Protein AF-A0A7L9IY28-F1 (afdb_monomer_lite)

Structure (mmCIF, N/CA/C/O backbone):
data_AF-A0A7L9IY28-F1
#
_entry.id   AF-A0A7L9IY28-F1
#
loop_
_atom_site.group_PDB
_atom_site.id
_atom_site.type_symbol
_atom_site.label_atom_id
_atom_site.label_alt_id
_atom_site.label_comp_id
_atom_site.label_asym_id
_atom_site.label_entity_id
_atom_site.label_seq_id
_atom_site.pdbx_PDB_ins_code
_atom_site.Cartn_x
_atom_site.Cartn_y
_atom_site.Cartn_z
_atom_site.occupancy
_atom_site.B_iso_or_equiv
_atom_site.auth_seq_id
_atom_site.auth_comp_id
_atom_site.auth_asym_id
_atom_site.auth_atom_id
_atom_site.pdbx_PDB_model_num
ATOM 1 N N . MET A 1 1 ? 3.675 -2.172 -20.250 1.00 54.75 1 MET A N 1
ATOM 2 C CA . MET A 1 1 ? 2.528 -1.810 -19.383 1.00 54.75 1 MET A CA 1
ATOM 3 C C . MET A 1 1 ? 3.077 -1.153 -18.130 1.00 54.75 1 MET A C 1
ATOM 5 O O . MET A 1 1 ? 4.115 -1.605 -17.670 1.00 54.75 1 MET A O 1
ATOM 9 N N . ASN A 1 2 ? 2.431 -0.119 -17.591 1.00 61.44 2 ASN A N 1
ATOM 10 C CA . ASN A 1 2 ? 2.890 0.519 -16.351 1.00 61.44 2 ASN A CA 1
ATOM 11 C C . ASN A 1 2 ? 2.721 -0.429 -15.154 1.00 61.44 2 ASN A C 1
ATOM 13 O O . ASN A 1 2 ? 1.818 -1.273 -15.188 1.00 61.44 2 ASN A O 1
ATOM 17 N N . PRO A 1 3 ? 3.553 -0.301 -14.106 1.00 61.75 3 PRO A N 1
ATOM 18 C CA . PRO A 1 3 ? 3.366 -1.071 -12.892 1.00 61.75 3 PRO A CA 1
ATOM 19 C C . PRO A 1 3 ? 1.996 -0.766 -12.285 1.00 61.75 3 PRO A C 1
ATOM 21 O O . PRO A 1 3 ? 1.599 0.392 -12.139 1.00 61.75 3 PRO A O 1
ATOM 24 N N . SER A 1 4 ? 1.264 -1.824 -11.962 1.00 73.62 4 SER A N 1
ATOM 25 C CA . SER A 1 4 ? -0.076 -1.752 -11.394 1.00 73.62 4 SER A CA 1
ATOM 26 C C . SER A 1 4 ? -0.099 -2.412 -10.027 1.00 73.62 4 SER A C 1
ATOM 28 O O . SER A 1 4 ? 0.744 -3.252 -9.694 1.00 73.62 4 SER A O 1
ATOM 30 N N . LEU A 1 5 ? -1.079 -2.021 -9.225 1.00 76.00 5 LEU A N 1
ATOM 31 C CA . LEU A 1 5 ? -1.324 -2.628 -7.932 1.00 76.00 5 LEU A CA 1
ATOM 32 C C . LEU A 1 5 ? -2.739 -3.202 -7.911 1.00 76.00 5 LEU A C 1
ATOM 34 O O . LEU A 1 5 ? -3.666 -2.625 -8.481 1.00 76.00 5 LEU A O 1
ATOM 38 N N . SER A 1 6 ? -2.906 -4.327 -7.227 1.00 71.88 6 SER A N 1
ATOM 39 C CA . SER A 1 6 ? -4.219 -4.908 -6.953 1.00 71.88 6 SER A CA 1
ATOM 40 C C . SER A 1 6 ? -4.269 -5.477 -5.534 1.00 71.88 6 SER A C 1
ATOM 42 O O . SER A 1 6 ? -3.246 -5.944 -5.021 1.00 71.88 6 SER A O 1
ATOM 44 N N . PRO A 1 7 ? -5.429 -5.424 -4.863 1.00 67.50 7 PRO A N 1
ATOM 45 C CA . PRO A 1 7 ? -5.575 -6.032 -3.551 1.00 67.50 7 PRO A CA 1
ATOM 46 C C . PRO A 1 7 ? -5.604 -7.560 -3.671 1.00 67.50 7 PRO A C 1
ATOM 48 O O . PRO A 1 7 ? -6.298 -8.107 -4.523 1.00 67.50 7 PRO A O 1
ATOM 51 N N . LYS A 1 8 ? -4.865 -8.254 -2.801 1.00 69.25 8 LYS A N 1
ATOM 52 C CA . LYS A 1 8 ? -4.856 -9.726 -2.723 1.00 69.25 8 LYS A CA 1
ATOM 53 C C . LYS A 1 8 ? -5.666 -10.250 -1.551 1.00 69.25 8 LYS A C 1
ATOM 55 O O . LYS A 1 8 ? -6.400 -11.221 -1.683 1.00 69.25 8 LYS A O 1
ATOM 60 N N . ALA A 1 9 ? -5.469 -9.639 -0.393 1.00 68.81 9 ALA A N 1
ATOM 61 C CA . ALA A 1 9 ? -6.107 -10.031 0.848 1.00 68.81 9 ALA A CA 1
ATOM 62 C C . ALA A 1 9 ? -6.277 -8.780 1.699 1.00 68.81 9 ALA A C 1
ATOM 64 O O . ALA A 1 9 ? -5.356 -7.976 1.795 1.00 68.81 9 ALA A O 1
ATOM 65 N N . PHE A 1 10 ? -7.444 -8.603 2.299 1.00 74.38 10 PHE A N 1
ATOM 66 C CA . PHE A 1 10 ? -7.647 -7.557 3.285 1.00 74.38 10 PHE A CA 1
ATOM 67 C C . PHE A 1 10 ? -8.536 -8.125 4.382 1.00 74.38 10 PHE A C 1
ATOM 69 O O . PHE A 1 10 ? -9.616 -8.645 4.098 1.00 74.38 10 PHE A O 1
ATOM 76 N N . CYS A 1 11 ? -8.040 -8.126 5.613 1.00 73.12 11 CYS A N 1
ATOM 77 C CA . CYS A 1 11 ? -8.715 -8.769 6.728 1.00 73.12 11 CYS A CA 1
ATOM 78 C C . CYS A 1 11 ? -8.471 -8.017 8.035 1.00 73.12 11 CYS A C 1
ATOM 80 O O . CYS A 1 11 ? -7.582 -7.170 8.135 1.00 73.12 11 CYS A O 1
ATOM 82 N N . LYS A 1 12 ? -9.298 -8.321 9.036 1.00 73.38 12 LYS A N 1
ATOM 83 C CA . LYS A 1 12 ? -9.213 -7.735 10.378 1.00 73.38 12 LYS A CA 1
ATOM 84 C C . LYS A 1 12 ? -8.838 -8.791 11.409 1.00 73.38 12 LYS A C 1
ATOM 86 O O . LYS A 1 12 ? -9.397 -9.886 11.395 1.00 73.38 12 LYS A O 1
ATOM 91 N N . HIS A 1 13 ? -7.945 -8.466 12.331 1.00 70.62 13 HIS A N 1
ATOM 92 C CA . HIS A 1 13 ? -7.738 -9.280 13.523 1.00 70.62 13 HIS A CA 1
ATOM 93 C C . HIS A 1 13 ? -8.816 -8.920 14.556 1.00 70.62 13 HIS A C 1
ATOM 95 O O . HIS A 1 13 ? -8.848 -7.773 15.005 1.00 70.62 13 HIS A O 1
ATOM 101 N N . PRO A 1 14 ? -9.730 -9.841 14.919 1.00 58.66 14 PRO A N 1
ATOM 102 C CA . PRO A 1 14 ? -10.669 -9.593 16.007 1.00 58.66 14 PRO A CA 1
ATOM 103 C C . PRO A 1 14 ? -9.898 -9.524 17.336 1.00 58.66 14 PRO A C 1
ATOM 105 O O . PRO A 1 14 ? -9.244 -10.493 17.715 1.00 58.66 14 PRO A O 1
ATOM 108 N N . GLY A 1 15 ? -9.951 -8.380 18.021 1.00 58.19 15 GLY A N 1
ATOM 109 C CA . GLY A 1 15 ? -9.243 -8.135 19.283 1.00 58.19 15 GLY A CA 1
ATOM 110 C C . GLY A 1 15 ? -9.392 -6.689 19.768 1.00 58.19 15 GLY A C 1
ATOM 111 O O . GLY A 1 15 ? -9.871 -5.833 19.023 1.00 58.19 15 GLY A O 1
ATOM 112 N N . ASN A 1 16 ? -9.005 -6.418 21.016 1.00 54.25 16 ASN A N 1
ATOM 113 C CA . ASN A 1 16 ? -8.864 -5.065 21.558 1.00 54.25 16 ASN A CA 1
ATOM 114 C C . ASN A 1 16 ? -7.472 -4.944 22.213 1.00 54.25 16 ASN A C 1
ATOM 116 O O . ASN A 1 16 ? -7.287 -5.534 23.281 1.00 54.25 16 ASN A O 1
ATOM 120 N N . PRO A 1 17 ? -6.507 -4.237 21.597 1.00 59.81 17 PRO A N 1
ATOM 121 C CA . PRO A 1 17 ? -6.628 -3.473 20.350 1.00 59.81 17 PRO A CA 1
ATOM 122 C C . PRO A 1 17 ? -6.809 -4.346 19.091 1.00 59.81 17 PRO A C 1
ATOM 124 O O . PRO A 1 17 ? -6.416 -5.511 19.041 1.00 59.81 17 PRO A O 1
ATOM 127 N N . SER A 1 18 ? -7.467 -3.783 18.074 1.00 72.06 18 SER A N 1
ATOM 128 C CA . SER A 1 18 ? -7.649 -4.391 16.749 1.00 72.06 18 SER A CA 1
ATOM 129 C C . SER A 1 18 ? -6.535 -3.950 15.792 1.00 72.06 18 SER A C 1
ATOM 131 O O . SER A 1 18 ? -6.017 -2.845 15.916 1.00 72.06 18 SER A O 1
ATOM 133 N N . ARG A 1 19 ? -6.235 -4.763 14.771 1.00 79.50 19 ARG A N 1
ATOM 134 C CA . ARG A 1 19 ? -5.348 -4.393 13.650 1.00 79.50 19 ARG A CA 1
ATOM 135 C C . ARG A 1 19 ? -5.882 -4.902 12.312 1.00 79.50 19 ARG A C 1
ATOM 137 O O . ARG A 1 19 ? -6.604 -5.906 12.264 1.00 79.50 19 ARG A O 1
ATOM 144 N N . TYR A 1 20 ? -5.525 -4.225 11.228 1.00 80.50 20 TYR A N 1
ATOM 145 C CA . TYR A 1 20 ? -5.843 -4.627 9.860 1.00 80.50 20 TYR A CA 1
ATOM 146 C C . TYR A 1 20 ? -4.619 -5.214 9.174 1.00 80.50 20 TYR A C 1
ATOM 148 O O . TYR A 1 20 ? -3.509 -4.728 9.360 1.00 80.50 20 TYR A O 1
ATOM 156 N N . HIS A 1 21 ? -4.849 -6.207 8.323 1.00 83.88 21 HIS A N 1
ATOM 157 C CA . HIS A 1 21 ? -3.811 -6.828 7.515 1.00 83.88 21 HIS A CA 1
ATOM 158 C C . HIS A 1 21 ? -4.154 -6.687 6.036 1.00 83.88 21 HIS A C 1
ATOM 160 O O . HIS A 1 21 ? -5.248 -7.070 5.608 1.00 83.88 21 HIS A O 1
ATOM 166 N N . LEU A 1 22 ? -3.221 -6.148 5.254 1.00 82.44 22 LEU A N 1
ATOM 167 C CA . LEU A 1 22 ? -3.389 -5.825 3.843 1.00 82.44 22 LEU A CA 1
ATOM 168 C C . LEU A 1 22 ? -2.300 -6.469 2.984 1.00 82.44 22 LEU A C 1
ATOM 170 O O . LEU A 1 22 ? -1.135 -6.100 3.055 1.00 82.44 22 LEU A O 1
ATOM 174 N N . GLY A 1 23 ? -2.695 -7.371 2.091 1.00 83.50 23 GLY A N 1
ATOM 175 C CA . GLY A 1 23 ? -1.868 -7.899 1.014 1.00 83.50 23 GLY A CA 1
ATOM 176 C C . GLY A 1 23 ? -2.082 -7.137 -0.295 1.00 83.50 23 GLY A C 1
ATOM 177 O O . GLY A 1 23 ? -3.196 -7.111 -0.822 1.00 83.50 23 GLY A O 1
ATOM 178 N N . ILE A 1 24 ? -1.008 -6.591 -0.863 1.00 83.75 24 ILE A N 1
ATOM 179 C CA . ILE A 1 24 ? -0.983 -5.925 -2.173 1.00 83.75 24 ILE A CA 1
ATOM 180 C C . ILE A 1 24 ? -0.151 -6.767 -3.146 1.00 83.75 24 ILE A C 1
ATOM 182 O O . ILE A 1 24 ? 0.973 -7.164 -2.831 1.00 83.75 24 ILE A O 1
ATOM 186 N N . ILE A 1 25 ? -0.696 -7.034 -4.336 1.00 85.75 25 ILE A N 1
ATOM 187 C CA . ILE A 1 25 ? 0.066 -7.539 -5.483 1.00 85.75 25 ILE A CA 1
ATOM 188 C C . ILE A 1 25 ? 0.566 -6.341 -6.280 1.00 85.75 25 ILE A C 1
ATOM 190 O O . ILE A 1 25 ? -0.231 -5.578 -6.827 1.00 85.75 25 ILE A O 1
ATOM 194 N N . TRP A 1 26 ? 1.882 -6.233 -6.396 1.00 86.69 26 TRP A N 1
ATOM 195 C CA . TRP A 1 26 ? 2.563 -5.313 -7.294 1.00 86.69 26 TRP A CA 1
ATOM 196 C C . TRP A 1 26 ? 2.919 -6.053 -8.577 1.00 86.69 26 TRP A C 1
ATOM 198 O O . TRP A 1 26 ? 3.640 -7.047 -8.528 1.00 86.69 26 TRP A O 1
ATOM 208 N N . THR A 1 27 ? 2.412 -5.589 -9.716 1.00 86.69 27 THR A N 1
ATOM 209 C CA . THR A 1 27 ? 2.653 -6.213 -11.023 1.00 86.69 27 THR A CA 1
ATOM 210 C C . THR A 1 27 ? 3.505 -5.294 -11.877 1.00 86.69 27 THR A C 1
ATOM 212 O O . THR A 1 27 ? 3.177 -4.122 -12.035 1.00 86.69 27 THR A O 1
ATOM 215 N N . ASN A 1 28 ? 4.572 -5.829 -12.460 1.00 88.06 28 ASN A N 1
ATOM 216 C CA . ASN A 1 28 ? 5.441 -5.124 -13.388 1.00 88.06 28 ASN A CA 1
ATOM 217 C C . ASN A 1 28 ? 5.415 -5.820 -14.754 1.00 88.06 28 ASN A C 1
ATOM 219 O O . ASN A 1 28 ? 5.994 -6.888 -14.921 1.00 88.06 28 ASN A O 1
ATOM 223 N N . GLY A 1 29 ? 4.759 -5.198 -15.735 1.00 85.00 29 GLY A N 1
ATOM 224 C CA . GLY A 1 29 ? 4.708 -5.672 -17.124 1.00 85.00 29 GLY A CA 1
ATOM 225 C C . GLY A 1 29 ? 5.759 -5.025 -18.032 1.00 85.00 29 GLY A C 1
ATOM 226 O O . GLY A 1 29 ? 5.495 -4.839 -19.223 1.00 85.00 29 GLY A O 1
ATOM 227 N N . LEU A 1 30 ? 6.877 -4.565 -17.466 1.00 85.38 30 LEU A N 1
ATOM 228 C CA . LEU A 1 30 ? 8.013 -4.003 -18.196 1.00 85.38 30 LEU A CA 1
ATOM 229 C C . LEU A 1 30 ? 9.163 -5.020 -18.267 1.00 85.38 30 LEU A C 1
ATOM 231 O O . LEU A 1 30 ? 9.297 -5.859 -17.373 1.00 85.38 30 LEU A O 1
ATOM 235 N N . PRO A 1 31 ? 10.036 -4.925 -19.286 1.00 86.50 31 PRO A N 1
ATOM 236 C CA . PRO A 1 31 ? 11.179 -5.824 -19.458 1.00 86.50 31 PRO A CA 1
ATOM 237 C C . PRO A 1 31 ? 12.344 -5.563 -18.484 1.00 86.50 31 PRO A C 1
ATOM 239 O O . PRO A 1 31 ? 13.366 -6.234 -18.566 1.00 86.50 31 PRO A O 1
ATOM 242 N N . CYS A 1 32 ? 12.206 -4.614 -17.558 1.00 85.94 32 CYS A N 1
ATOM 243 C CA . CYS A 1 32 ? 13.206 -4.244 -16.557 1.00 85.94 32 CYS A CA 1
ATOM 244 C C . CYS A 1 32 ? 12.598 -4.307 -15.150 1.00 85.94 32 CYS A C 1
ATOM 246 O O . CYS A 1 32 ? 11.375 -4.284 -14.999 1.00 85.94 32 CYS A O 1
ATOM 248 N N . SER A 1 33 ? 13.431 -4.366 -14.110 1.00 87.44 33 SER A N 1
ATOM 249 C CA . SER A 1 33 ? 12.955 -4.269 -12.727 1.00 87.44 33 SER A CA 1
ATOM 250 C C . SER A 1 33 ? 12.394 -2.879 -12.419 1.00 87.44 33 SER A C 1
ATOM 252 O O . SER A 1 33 ? 12.933 -1.870 -12.870 1.00 87.44 33 SER A O 1
ATOM 254 N N . THR A 1 34 ? 11.346 -2.838 -11.602 1.00 88.19 34 THR A N 1
ATOM 255 C CA . THR A 1 34 ? 10.744 -1.607 -11.081 1.00 88.19 34 THR A CA 1
ATOM 256 C C . THR A 1 34 ? 10.955 -1.544 -9.575 1.00 88.19 34 THR A C 1
ATOM 258 O O . THR A 1 34 ? 10.694 -2.526 -8.878 1.00 88.19 34 THR A O 1
ATOM 261 N N . SER A 1 35 ? 11.398 -0.392 -9.075 1.00 89.00 35 SER A N 1
ATOM 262 C CA . SER A 1 35 ? 11.443 -0.111 -7.637 1.00 89.00 35 SER A CA 1
ATOM 263 C C . SER A 1 35 ? 10.254 0.758 -7.253 1.00 89.00 35 SER A C 1
ATOM 265 O O . SER A 1 35 ? 9.948 1.721 -7.953 1.00 89.00 35 SER A O 1
ATOM 267 N N . ILE A 1 36 ? 9.578 0.403 -6.167 1.00 88.75 36 ILE A N 1
ATOM 268 C CA . ILE A 1 36 ? 8.364 1.051 -5.676 1.00 88.75 36 ILE A CA 1
ATOM 269 C C . ILE A 1 36 ? 8.625 1.517 -4.250 1.00 88.75 36 ILE A C 1
ATOM 271 O O . ILE A 1 36 ? 8.893 0.699 -3.372 1.00 88.75 36 ILE A O 1
ATOM 275 N N . THR A 1 37 ? 8.506 2.815 -4.004 1.00 89.44 37 THR A N 1
ATOM 276 C CA . THR A 1 37 ? 8.602 3.400 -2.667 1.00 89.44 37 THR A CA 1
ATOM 277 C C . THR A 1 37 ? 7.217 3.832 -2.228 1.00 89.44 37 THR A C 1
ATOM 279 O O . THR A 1 37 ? 6.611 4.722 -2.821 1.00 89.44 37 THR A O 1
ATOM 282 N N . ILE A 1 38 ? 6.699 3.195 -1.186 1.00 88.69 38 ILE A N 1
ATOM 283 C CA . ILE A 1 38 ? 5.363 3.482 -0.674 1.00 88.69 38 ILE A CA 1
ATOM 284 C C . ILE A 1 38 ? 5.490 4.598 0.352 1.00 88.69 38 ILE A C 1
ATOM 286 O O . ILE A 1 38 ? 6.207 4.455 1.336 1.00 88.69 38 ILE A O 1
ATOM 290 N N . THR A 1 39 ? 4.814 5.715 0.111 1.00 87.00 39 THR A N 1
ATOM 291 C CA . THR A 1 39 ? 4.872 6.881 0.998 1.00 87.00 39 THR A CA 1
ATOM 292 C C . THR A 1 39 ? 3.782 6.843 2.056 1.00 87.00 39 THR A C 1
ATOM 294 O O . THR A 1 39 ? 3.965 7.389 3.138 1.00 87.00 39 THR A O 1
ATOM 297 N N . SER A 1 40 ? 2.632 6.239 1.750 1.00 88.25 40 SER A N 1
ATOM 298 C CA . SER A 1 40 ? 1.514 6.164 2.685 1.00 88.25 40 SER A CA 1
ATOM 299 C C . SER A 1 40 ? 0.532 5.066 2.291 1.00 88.25 40 SER A C 1
ATOM 301 O O . SER A 1 40 ? 0.192 4.915 1.115 1.00 88.25 40 SER A O 1
ATOM 303 N N . ILE A 1 41 ? 0.035 4.336 3.285 1.00 88.88 41 ILE A N 1
ATOM 304 C CA . ILE A 1 41 ? -1.161 3.504 3.176 1.00 88.88 41 ILE A CA 1
ATOM 305 C C . ILE A 1 41 ? -2.066 3.897 4.341 1.00 88.88 41 ILE A C 1
ATOM 307 O O . ILE A 1 41 ? -1.654 3.804 5.496 1.00 88.88 41 ILE A O 1
ATOM 311 N N . VAL A 1 42 ? -3.285 4.343 4.042 1.00 88.75 42 VAL A N 1
ATOM 312 C CA . VAL A 1 42 ? -4.252 4.788 5.057 1.00 88.75 42 VAL A CA 1
ATOM 313 C C . VAL A 1 42 ? -5.599 4.138 4.804 1.00 88.75 42 VAL A C 1
ATOM 315 O O . VAL A 1 42 ? -6.160 4.273 3.715 1.00 88.75 42 VAL A O 1
ATOM 318 N N . LEU A 1 43 ? -6.134 3.471 5.823 1.00 85.25 43 LEU A N 1
ATOM 319 C CA . LEU A 1 43 ? -7.527 3.049 5.882 1.00 85.25 43 LEU A CA 1
ATOM 320 C C . LEU A 1 43 ? -8.373 4.183 6.466 1.00 85.25 43 LEU A C 1
ATOM 322 O O . LEU A 1 43 ? -8.113 4.658 7.566 1.00 85.25 43 LEU A O 1
ATOM 326 N N . THR A 1 44 ? -9.430 4.574 5.763 1.00 85.62 44 THR A N 1
ATOM 327 C CA . THR A 1 44 ? -10.500 5.418 6.304 1.00 85.62 44 THR A CA 1
ATOM 328 C C . THR A 1 44 ? -11.691 4.525 6.648 1.00 85.62 44 THR A C 1
ATOM 330 O O . THR A 1 44 ? -12.396 4.092 5.729 1.00 85.62 44 THR A O 1
ATOM 333 N N . PRO A 1 45 ? -11.913 4.192 7.932 1.00 79.69 45 PRO A N 1
ATOM 334 C CA . PRO A 1 45 ? -13.068 3.401 8.327 1.00 79.69 45 PRO A CA 1
ATOM 335 C C . PRO A 1 45 ? -14.368 4.198 8.159 1.00 79.69 45 PRO A C 1
ATOM 337 O O . PRO A 1 45 ? -14.381 5.425 8.229 1.00 79.69 45 PRO A O 1
ATOM 340 N N . SER A 1 46 ? -15.490 3.500 7.991 1.00 79.94 46 SER A N 1
ATOM 341 C CA . SER A 1 46 ? -16.838 4.077 7.928 1.00 79.94 46 SER A CA 1
ATOM 342 C C . SER A 1 46 ? -17.254 4.754 9.236 1.00 79.94 46 SER A C 1
ATOM 344 O O . SER A 1 46 ? -18.192 5.544 9.256 1.00 79.94 46 SER A O 1
ATOM 346 N N . SER A 1 47 ? -16.579 4.417 10.334 1.00 77.56 47 SER A N 1
ATOM 347 C CA . SER A 1 47 ? -16.762 5.004 11.657 1.00 77.56 47 SER A CA 1
ATOM 348 C C . SER A 1 47 ? -15.445 4.959 12.429 1.00 77.56 47 SER A C 1
ATOM 350 O O . SER A 1 47 ? -14.789 3.918 12.446 1.00 77.56 47 SER A O 1
ATOM 352 N N . GLY A 1 48 ? -15.100 6.043 13.122 1.00 78.62 48 GLY A N 1
ATOM 353 C CA . GLY A 1 48 ? -13.855 6.160 13.886 1.00 78.62 48 GLY A CA 1
ATOM 354 C C . GLY A 1 48 ? -12.792 6.987 13.164 1.00 78.62 48 GLY A C 1
ATOM 355 O O . GLY A 1 48 ? -13.101 7.764 12.261 1.00 78.62 48 GLY A O 1
ATOM 356 N N . THR A 1 49 ? -11.543 6.850 13.600 1.00 84.69 49 THR A N 1
ATOM 357 C CA . THR A 1 49 ? -10.399 7.592 13.060 1.00 84.69 49 THR A CA 1
ATOM 358 C C . THR A 1 49 ? -9.696 6.808 11.950 1.00 84.69 49 THR A C 1
ATOM 360 O O . THR A 1 49 ? -9.670 5.577 12.006 1.00 84.69 49 THR A O 1
ATOM 363 N N . PRO A 1 50 ? -9.105 7.488 10.950 1.00 87.44 50 PRO A N 1
ATOM 364 C CA . PRO A 1 50 ? -8.230 6.845 9.975 1.00 87.44 50 PRO A CA 1
ATOM 365 C C . PRO A 1 50 ? -7.091 6.075 10.647 1.00 87.44 50 PRO A C 1
ATOM 367 O O . PRO A 1 50 ? -6.599 6.493 11.694 1.00 87.44 50 PRO A O 1
ATOM 370 N N . VAL A 1 51 ? -6.678 4.970 10.030 1.00 88.19 51 VAL A N 1
ATOM 371 C CA . VAL A 1 51 ? -5.613 4.094 10.531 1.00 88.19 51 VAL A CA 1
ATOM 372 C C . VAL A 1 51 ? -4.513 3.992 9.482 1.00 88.19 51 VAL A C 1
ATOM 374 O O . VAL A 1 51 ? -4.785 3.693 8.314 1.00 88.19 51 VAL A O 1
ATOM 377 N N . SER A 1 52 ? -3.278 4.253 9.898 1.00 90.38 52 SER A N 1
ATOM 378 C CA . SER A 1 52 ? -2.088 4.148 9.053 1.00 90.38 52 SER A CA 1
ATOM 379 C C . SER A 1 52 ? -1.528 2.728 9.076 1.00 90.38 52 SER A C 1
ATOM 381 O O . SER A 1 52 ? -1.731 1.987 10.037 1.00 90.38 52 SER A O 1
ATOM 383 N N . PHE A 1 53 ? -0.824 2.341 8.012 1.00 88.81 53 PHE A N 1
ATOM 384 C CA . PHE A 1 53 ? -0.033 1.111 8.002 1.00 88.81 53 PHE A CA 1
ATOM 385 C C . PHE A 1 53 ? 1.443 1.404 8.198 1.00 88.81 53 PHE A C 1
ATOM 387 O O . PHE A 1 53 ? 1.975 2.375 7.654 1.00 88.81 53 PHE A O 1
ATOM 394 N N . GLU A 1 54 ? 2.091 0.520 8.947 1.00 85.12 54 GLU A N 1
ATOM 395 C CA . GLU A 1 54 ? 3.501 0.617 9.293 1.00 85.12 54 GLU A CA 1
ATOM 396 C C . GLU A 1 54 ? 4.363 -0.287 8.396 1.00 85.12 54 GLU A C 1
ATOM 398 O O . GLU A 1 54 ? 3.871 -1.021 7.534 1.00 85.12 54 GLU A O 1
ATOM 403 N N . GLY A 1 55 ? 5.687 -0.215 8.569 1.00 81.19 55 GLY A N 1
ATOM 404 C CA . GLY A 1 55 ? 6.620 -1.123 7.891 1.00 81.19 55 GLY A CA 1
ATOM 405 C C . GLY A 1 55 ? 6.681 -0.951 6.369 1.00 81.19 55 GLY A C 1
ATOM 406 O O . GLY A 1 55 ? 6.952 -1.914 5.649 1.00 81.19 55 GLY A O 1
ATOM 407 N N . LEU A 1 56 ? 6.431 0.263 5.861 1.00 86.50 56 LEU A N 1
ATOM 408 C CA . LEU A 1 56 ? 6.419 0.585 4.429 1.00 86.50 56 LEU A CA 1
ATOM 409 C C . LEU A 1 56 ? 7.834 0.547 3.822 1.00 86.50 56 LEU A C 1
ATOM 411 O O . LEU A 1 56 ? 8.453 1.572 3.545 1.00 86.50 56 LEU A O 1
ATOM 415 N N . ALA A 1 57 ? 8.363 -0.656 3.615 1.00 85.69 57 ALA A N 1
ATOM 416 C CA . ALA A 1 57 ? 9.638 -0.861 2.945 1.00 85.69 57 ALA A CA 1
ATOM 417 C C . ALA A 1 57 ? 9.492 -0.746 1.414 1.00 85.69 57 ALA A C 1
ATOM 419 O O . ALA A 1 57 ? 8.458 -1.144 0.860 1.00 85.69 57 ALA A O 1
ATOM 420 N N . PRO A 1 58 ? 10.535 -0.272 0.703 1.00 87.19 58 PRO A N 1
ATOM 421 C CA . PRO A 1 58 ? 10.563 -0.306 -0.751 1.00 87.19 58 PRO A CA 1
ATOM 422 C C . PRO A 1 58 ? 10.367 -1.723 -1.302 1.00 87.19 58 PRO A C 1
ATOM 424 O O . PRO A 1 58 ? 10.857 -2.714 -0.751 1.00 87.19 58 PRO A O 1
ATOM 427 N N . VAL A 1 59 ? 9.671 -1.823 -2.429 1.00 89.19 5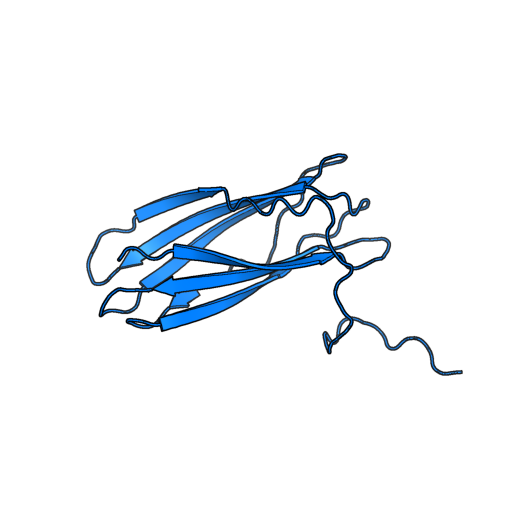9 VAL A N 1
ATOM 428 C CA . VAL A 1 59 ? 9.357 -3.084 -3.100 1.00 89.19 59 VAL A CA 1
ATOM 429 C C . VAL A 1 59 ? 10.051 -3.110 -4.451 1.00 89.19 59 VAL A C 1
ATOM 431 O O . VAL A 1 59 ? 9.811 -2.257 -5.298 1.00 89.19 59 VAL A O 1
ATOM 434 N N . SER A 1 60 ? 10.899 -4.110 -4.673 1.00 89.94 60 SER A N 1
ATOM 435 C CA . SER A 1 60 ? 11.457 -4.391 -5.997 1.00 89.94 60 SER A CA 1
ATOM 436 C C . SER A 1 60 ? 10.625 -5.461 -6.689 1.00 89.94 60 SER A C 1
ATOM 438 O O . SER A 1 60 ? 10.422 -6.544 -6.139 1.00 89.94 60 SER A O 1
ATOM 440 N N . VAL A 1 61 ? 10.157 -5.165 -7.899 1.00 90.06 61 VAL A N 1
ATOM 441 C CA . VAL A 1 61 ? 9.397 -6.093 -8.740 1.00 90.06 61 VAL A CA 1
ATOM 442 C C . VAL A 1 61 ? 10.217 -6.390 -9.988 1.00 90.06 61 VAL A C 1
ATOM 444 O O . VAL A 1 61 ? 10.566 -5.481 -10.743 1.00 90.06 61 VAL A O 1
ATOM 447 N N . GLY A 1 62 ? 10.540 -7.666 -10.206 1.00 89.31 62 GLY A N 1
ATOM 448 C CA . GLY A 1 62 ? 11.303 -8.106 -11.376 1.00 89.31 62 GLY A CA 1
ATOM 449 C C . GLY A 1 62 ? 10.600 -7.793 -12.701 1.00 89.31 62 GLY A C 1
ATOM 450 O O . GLY A 1 62 ? 9.413 -7.464 -12.729 1.00 89.31 62 GLY A O 1
ATOM 451 N N . ALA A 1 63 ? 11.343 -7.894 -13.802 1.00 90.19 63 ALA A N 1
ATOM 452 C CA . ALA A 1 63 ? 10.796 -7.744 -15.147 1.00 90.19 63 ALA A CA 1
ATOM 453 C C . ALA A 1 63 ? 9.688 -8.774 -15.416 1.00 90.19 63 ALA A C 1
ATOM 455 O O . ALA A 1 63 ? 9.857 -9.948 -15.089 1.00 90.19 63 ALA A O 1
ATOM 456 N N . ASN A 1 64 ? 8.582 -8.340 -16.028 1.00 87.69 64 ASN A N 1
ATOM 457 C CA . ASN A 1 64 ? 7.432 -9.186 -16.386 1.00 87.69 64 ASN A CA 1
ATOM 458 C C . ASN A 1 64 ? 6.950 -10.100 -15.241 1.00 87.69 64 ASN A C 1
ATOM 460 O O . ASN A 1 64 ? 6.606 -11.260 -15.458 1.00 87.69 64 ASN A O 1
ATOM 464 N N . SER A 1 65 ? 6.972 -9.589 -14.010 1.00 89.38 65 SER A N 1
ATOM 465 C CA . SER A 1 65 ? 6.746 -10.368 -12.794 1.00 89.38 65 SER A CA 1
ATOM 466 C C . SER A 1 65 ? 5.776 -9.667 -11.848 1.00 89.38 65 SER A C 1
ATOM 468 O O . SER A 1 65 ? 5.377 -8.519 -12.057 1.00 89.38 65 SER A O 1
ATOM 470 N N . ASN A 1 66 ? 5.385 -10.369 -10.789 1.00 90.62 66 ASN A N 1
ATOM 471 C CA . ASN A 1 66 ? 4.623 -9.809 -9.689 1.00 90.62 66 ASN A CA 1
ATOM 472 C C . ASN A 1 66 ? 5.262 -10.157 -8.342 1.00 90.62 66 ASN A C 1
ATOM 474 O O . ASN A 1 66 ? 5.974 -11.149 -8.196 1.00 90.62 66 ASN A O 1
ATOM 478 N N . VAL A 1 67 ? 5.014 -9.306 -7.352 1.00 87.56 67 VAL A N 1
ATOM 479 C CA . VAL A 1 67 ? 5.437 -9.513 -5.967 1.00 87.56 67 VAL A CA 1
ATOM 480 C C . VAL A 1 67 ? 4.267 -9.204 -5.054 1.00 87.56 67 VAL A C 1
ATOM 482 O O . VAL A 1 67 ? 3.565 -8.210 -5.227 1.00 87.56 67 VAL A O 1
ATOM 485 N N . VAL A 1 68 ? 4.080 -10.052 -4.048 1.00 85.44 68 VAL A N 1
ATOM 486 C CA . VAL A 1 68 ? 3.110 -9.820 -2.981 1.00 85.44 68 VAL A CA 1
ATOM 487 C C . VAL A 1 68 ? 3.830 -9.231 -1.778 1.00 85.44 68 VAL A C 1
ATOM 489 O O . VAL A 1 68 ? 4.885 -9.724 -1.363 1.00 85.44 68 VAL A O 1
ATOM 492 N N . ARG A 1 69 ? 3.247 -8.178 -1.211 1.00 85.31 69 ARG A N 1
ATOM 493 C CA . ARG A 1 69 ? 3.665 -7.606 0.067 1.00 85.31 69 ARG A CA 1
ATOM 494 C C . ARG A 1 69 ? 2.476 -7.463 0.988 1.00 85.31 69 ARG A C 1
ATOM 496 O O . ARG A 1 69 ? 1.374 -7.160 0.538 1.00 85.31 69 ARG A O 1
ATOM 503 N N . THR A 1 70 ? 2.729 -7.720 2.256 1.00 84.69 70 THR A N 1
ATOM 504 C CA . THR A 1 70 ? 1.758 -7.622 3.334 1.00 84.69 70 THR A CA 1
ATOM 505 C C . THR A 1 70 ? 2.126 -6.451 4.226 1.00 84.69 70 THR A C 1
ATOM 507 O O . THR A 1 70 ? 3.309 -6.222 4.474 1.00 84.69 70 THR A O 1
ATOM 510 N N . TYR A 1 71 ? 1.113 -5.729 4.679 1.00 85.31 71 TYR A N 1
ATOM 511 C CA . TYR A 1 71 ? 1.231 -4.564 5.539 1.00 85.31 71 TYR A CA 1
ATOM 512 C C . TYR A 1 71 ? 0.256 -4.723 6.692 1.00 85.31 71 TYR A C 1
ATOM 514 O O . TYR A 1 71 ? -0.907 -5.077 6.471 1.00 85.31 71 TYR A O 1
ATOM 522 N N . ASP A 1 72 ? 0.722 -4.417 7.892 1.00 85.00 72 ASP A N 1
ATOM 523 C CA . ASP A 1 72 ? -0.097 -4.385 9.093 1.00 85.00 72 ASP A CA 1
ATOM 524 C C . ASP A 1 72 ? -0.354 -2.933 9.493 1.00 85.00 72 ASP A C 1
ATOM 526 O O . ASP A 1 72 ? 0.492 -2.050 9.310 1.00 85.00 72 ASP A O 1
ATOM 530 N N . SER A 1 73 ? -1.570 -2.672 9.959 1.00 86.19 73 SER A N 1
ATOM 531 C CA . SER A 1 73 ? -1.941 -1.357 10.457 1.00 86.19 73 SER A CA 1
ATOM 532 C C . SER A 1 73 ? -1.412 -1.120 11.864 1.00 86.19 73 SER A C 1
ATOM 534 O O . SER A 1 73 ? -1.207 -2.070 12.620 1.00 86.19 73 SER A O 1
ATOM 536 N N . GLU A 1 74 ? -1.333 0.151 12.246 1.00 84.88 74 GLU A N 1
ATOM 537 C CA . GLU A 1 74 ? -1.306 0.536 13.655 1.00 84.88 74 GLU A CA 1
ATOM 538 C C . GLU A 1 74 ? -2.502 -0.076 14.406 1.00 84.88 74 GLU A C 1
ATOM 540 O O . GLU A 1 74 ? -3.555 -0.391 13.825 1.00 84.88 74 GLU A O 1
ATOM 545 N N . GLU A 1 75 ? -2.334 -0.235 15.715 1.00 82.19 75 GLU A N 1
ATOM 546 C CA . GLU A 1 75 ? -3.404 -0.650 16.611 1.00 82.19 75 GLU A CA 1
ATOM 547 C C . GLU A 1 75 ? -4.538 0.382 16.629 1.00 82.19 75 GLU A C 1
ATOM 549 O O . GLU A 1 75 ? -4.321 1.591 16.705 1.00 82.19 75 GLU A O 1
ATOM 554 N N . THR A 1 76 ? -5.782 -0.094 16.587 1.00 76.81 76 THR A N 1
ATOM 555 C CA . THR A 1 76 ? -6.975 0.753 16.653 1.00 76.81 76 THR A CA 1
ATOM 556 C C . THR A 1 76 ? -7.985 0.216 17.665 1.00 76.81 76 THR A C 1
ATOM 558 O O . THR A 1 76 ? -8.183 -1.000 17.761 1.00 76.81 76 THR A O 1
ATOM 561 N N . PRO A 1 77 ? -8.683 1.096 18.405 1.00 70.19 77 PRO A N 1
ATOM 562 C CA . PRO A 1 77 ? -9.737 0.674 19.323 1.00 70.19 77 PRO A CA 1
ATOM 563 C C . PRO A 1 77 ? -10.956 0.078 18.602 1.00 70.19 77 PRO A C 1
ATOM 565 O O . PRO A 1 77 ? -11.707 -0.673 19.216 1.00 70.19 77 PRO A O 1
ATOM 568 N N . ASN A 1 78 ? -11.165 0.389 17.313 1.00 67.75 78 ASN A N 1
ATOM 569 C CA . ASN A 1 78 ? -12.341 -0.042 16.554 1.00 67.75 78 ASN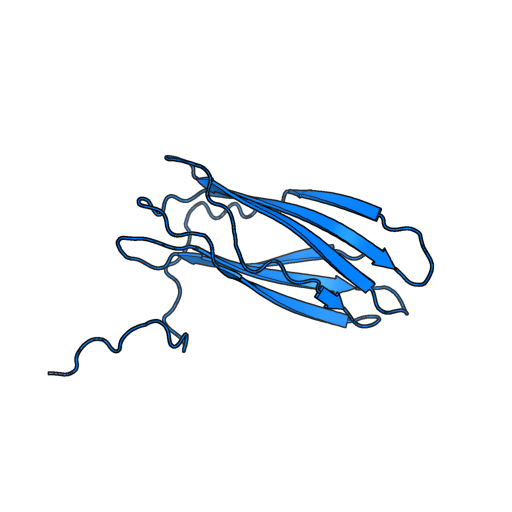 A CA 1
ATOM 570 C C . ASN A 1 78 ? -11.962 -0.617 15.177 1.00 67.75 78 ASN A C 1
ATOM 572 O O . ASN A 1 78 ? -11.321 0.049 14.363 1.00 67.75 78 ASN A O 1
ATOM 576 N N . SER A 1 79 ? -12.439 -1.829 14.870 1.00 68.62 79 SER A N 1
ATOM 577 C CA . SER A 1 79 ? -12.224 -2.527 13.589 1.00 68.62 79 SER A CA 1
ATOM 578 C C . SER A 1 79 ? -13.386 -2.363 12.591 1.00 68.62 79 SER A C 1
ATOM 580 O O . SER A 1 79 ? -13.990 -3.341 12.131 1.00 68.62 79 SER A O 1
ATOM 582 N N . ALA A 1 80 ? -13.738 -1.115 12.273 1.00 74.44 80 ALA A N 1
ATOM 583 C CA . ALA A 1 80 ? -14.775 -0.798 11.290 1.00 74.44 80 ALA A CA 1
ATOM 584 C C . ALA A 1 80 ? -14.297 -0.992 9.835 1.00 74.44 80 ALA A C 1
ATOM 586 O O . ALA A 1 80 ? -13.146 -0.749 9.488 1.00 74.44 80 ALA A O 1
ATOM 587 N N . ASN A 1 81 ? -15.205 -1.412 8.951 1.00 75.75 81 ASN A N 1
ATOM 588 C CA . ASN A 1 81 ? -14.908 -1.534 7.518 1.00 75.75 81 ASN A CA 1
ATOM 589 C C . ASN A 1 81 ? -14.636 -0.150 6.904 1.00 75.75 81 ASN A C 1
ATOM 591 O O . ASN A 1 81 ? -15.084 0.853 7.447 1.00 75.75 81 ASN A O 1
ATOM 595 N N . GLY A 1 82 ? -13.938 -0.068 5.770 1.00 75.56 82 GLY A N 1
ATOM 596 C CA . GLY A 1 82 ? -13.522 1.222 5.218 1.00 75.56 82 GLY A CA 1
ATOM 597 C C . GLY A 1 82 ? -12.906 1.149 3.829 1.00 75.56 82 GLY A C 1
ATOM 598 O O . GLY A 1 82 ? -12.964 0.115 3.170 1.00 75.56 82 GLY A O 1
ATOM 599 N N . THR A 1 83 ? -12.301 2.256 3.401 1.00 79.06 83 THR A N 1
ATOM 600 C CA . THR A 1 83 ? -11.571 2.373 2.130 1.00 79.06 83 THR A CA 1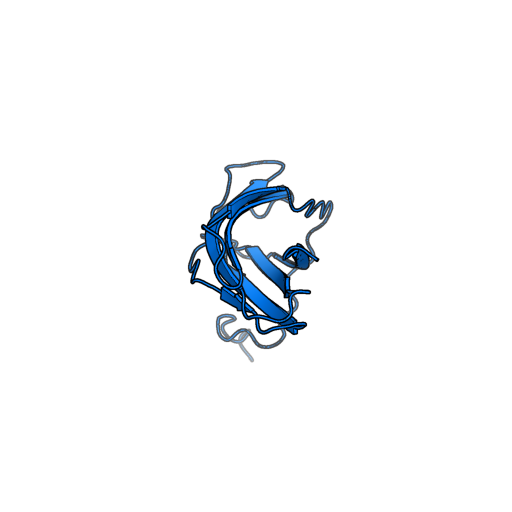
ATOM 601 C C . THR A 1 83 ? -10.085 2.597 2.379 1.00 79.06 83 THR A C 1
ATOM 603 O O . THR A 1 83 ? -9.710 3.325 3.294 1.00 79.06 83 THR A O 1
ATOM 606 N N . VAL A 1 84 ? -9.220 1.986 1.568 1.00 81.50 84 VAL A N 1
ATOM 607 C CA . VAL A 1 84 ? -7.764 2.146 1.690 1.00 81.50 84 VAL A CA 1
ATOM 608 C C . VAL A 1 84 ? -7.229 3.002 0.552 1.00 81.50 84 VAL A C 1
ATOM 610 O O . VAL A 1 84 ? -7.505 2.762 -0.623 1.00 81.50 84 VAL A O 1
ATOM 613 N N . ARG A 1 85 ? -6.404 3.984 0.892 1.00 84.81 85 ARG A N 1
ATOM 614 C CA . ARG A 1 85 ? -5.659 4.796 -0.068 1.00 84.81 85 ARG A CA 1
ATOM 615 C C . ARG A 1 85 ? -4.180 4.442 0.007 1.00 84.81 85 ARG A C 1
ATOM 617 O O . ARG A 1 85 ? -3.623 4.429 1.099 1.00 84.81 85 ARG A O 1
ATOM 624 N N . VAL A 1 86 ? -3.555 4.198 -1.147 1.00 85.44 86 VAL A N 1
ATOM 625 C CA . VAL A 1 86 ? -2.122 3.892 -1.262 1.00 85.44 86 VAL A CA 1
ATOM 626 C C . VAL A 1 86 ? -1.446 4.984 -2.089 1.00 85.44 86 VAL A C 1
ATOM 628 O O . VAL A 1 86 ? -1.823 5.256 -3.230 1.00 85.44 86 VAL A O 1
ATOM 631 N N . GLN A 1 87 ? -0.435 5.625 -1.517 1.00 87.56 87 GLN A N 1
ATOM 632 C CA . GLN A 1 87 ? 0.433 6.574 -2.204 1.00 87.56 87 GLN A CA 1
ATOM 633 C C . GLN A 1 87 ? 1.818 5.958 -2.362 1.00 87.56 87 GLN A C 1
ATOM 635 O O . GLN A 1 87 ? 2.388 5.443 -1.398 1.00 87.56 87 GLN A O 1
ATOM 640 N N . TYR A 1 88 ? 2.348 5.990 -3.581 1.00 86.19 88 TYR A N 1
ATOM 641 C CA . TYR A 1 88 ? 3.657 5.432 -3.883 1.00 86.19 88 TYR A CA 1
ATOM 642 C C . TYR A 1 88 ? 4.325 6.173 -5.036 1.00 86.19 88 TYR A C 1
ATOM 644 O O . TYR A 1 88 ? 3.679 6.753 -5.909 1.00 86.19 88 TYR A O 1
ATOM 652 N N . THR A 1 89 ? 5.646 6.127 -5.053 1.00 86.69 89 THR A N 1
ATOM 653 C CA . THR A 1 89 ? 6.455 6.476 -6.213 1.00 86.69 89 THR A CA 1
ATOM 654 C C . THR A 1 89 ? 7.026 5.202 -6.809 1.00 86.69 89 THR A C 1
ATOM 656 O O . THR A 1 89 ? 7.231 4.212 -6.103 1.00 86.69 89 THR A O 1
ATOM 659 N N . TYR A 1 90 ? 7.259 5.189 -8.114 1.00 85.19 90 TYR A N 1
ATOM 660 C CA . TYR A 1 90 ? 7.965 4.087 -8.747 1.00 85.19 90 TYR A CA 1
ATOM 661 C C . TYR A 1 90 ? 8.962 4.588 -9.784 1.00 85.19 90 TYR A C 1
ATOM 663 O O . TYR A 1 90 ? 8.745 5.607 -10.436 1.00 85.19 90 TYR A O 1
ATOM 671 N N . THR A 1 91 ? 10.041 3.836 -9.952 1.00 84.31 91 THR A N 1
ATOM 672 C CA . THR A 1 91 ? 11.082 4.094 -10.949 1.00 84.31 91 THR A CA 1
ATOM 673 C C . THR A 1 91 ? 11.207 2.867 -11.841 1.00 84.31 91 THR A C 1
ATOM 675 O O . THR A 1 91 ? 11.302 1.743 -11.339 1.00 84.31 91 THR A O 1
ATOM 678 N N . THR A 1 92 ? 11.195 3.071 -13.157 1.00 80.25 92 THR A N 1
ATOM 679 C CA . THR A 1 92 ? 11.254 2.001 -14.168 1.00 80.25 92 THR A CA 1
ATOM 680 C C . THR A 1 92 ? 12.470 2.171 -15.056 1.00 80.25 92 THR A C 1
ATOM 682 O O . THR A 1 92 ? 12.678 3.281 -15.532 1.00 80.25 92 THR A O 1
ATOM 685 N N . CYS A 1 93 ? 13.175 1.088 -15.388 1.00 76.00 93 CYS A N 1
ATOM 686 C CA . CYS A 1 93 ? 14.306 1.064 -16.329 1.00 76.00 93 CYS A CA 1
ATOM 687 C C . CYS A 1 93 ? 15.307 2.210 -16.056 1.00 76.00 93 CYS A C 1
ATOM 689 O O . CYS A 1 93 ? 16.103 2.077 -15.138 1.00 76.00 93 CYS A O 1
ATOM 691 N N . ASP A 1 94 ? 15.189 3.336 -16.773 1.00 70.56 94 ASP A N 1
ATOM 692 C CA . ASP A 1 94 ? 15.983 4.568 -16.609 1.00 70.56 94 ASP A CA 1
ATOM 693 C C . ASP A 1 94 ? 15.113 5.844 -16.590 1.00 70.56 94 ASP A C 1
ATOM 695 O O . ASP A 1 94 ? 15.572 6.958 -16.838 1.00 70.56 94 ASP A O 1
ATOM 699 N N . SER A 1 95 ? 13.810 5.694 -16.354 1.00 72.31 95 SER A N 1
ATOM 700 C CA . SER A 1 95 ? 12.876 6.817 -16.275 1.00 72.31 95 SER A CA 1
ATOM 701 C C . SER A 1 95 ? 12.982 7.518 -14.921 1.00 72.31 95 SER A C 1
ATOM 703 O O . SER A 1 95 ? 13.196 6.847 -13.908 1.00 72.31 95 SER A O 1
ATOM 705 N N . PRO A 1 96 ? 12.781 8.847 -14.864 1.00 73.31 96 PRO A N 1
ATOM 706 C CA . PRO A 1 96 ? 12.668 9.546 -13.592 1.00 73.31 96 PRO A CA 1
ATOM 707 C C . PRO A 1 96 ? 11.520 8.962 -12.748 1.00 73.31 96 PRO A C 1
ATOM 709 O O . PRO A 1 96 ? 10.554 8.437 -13.313 1.00 73.31 96 PRO A O 1
ATOM 712 N N . PRO A 1 97 ? 11.597 9.050 -11.406 1.00 76.75 97 PRO A N 1
ATOM 713 C CA . PRO A 1 97 ? 10.553 8.538 -10.529 1.00 76.75 97 PRO A CA 1
ATOM 714 C C . PRO A 1 97 ? 9.197 9.162 -10.860 1.00 76.75 97 PRO A C 1
ATOM 716 O O . PRO A 1 97 ? 9.068 10.383 -10.964 1.00 76.75 97 PRO A O 1
ATOM 719 N N . VAL A 1 98 ? 8.175 8.324 -10.982 1.00 79.56 98 VAL A N 1
ATOM 720 C CA . VAL A 1 98 ? 6.792 8.747 -11.191 1.00 79.56 98 VAL A CA 1
ATOM 721 C C . VAL A 1 98 ? 6.036 8.594 -9.878 1.00 79.56 98 VAL A C 1
ATOM 723 O O . VAL A 1 98 ? 5.979 7.504 -9.307 1.00 79.56 98 VAL A O 1
ATOM 726 N N . THR A 1 99 ? 5.429 9.680 -9.400 1.00 75.06 99 THR A N 1
ATOM 727 C CA . THR A 1 99 ? 4.553 9.658 -8.221 1.00 75.06 99 THR A CA 1
ATOM 728 C C . THR A 1 99 ? 3.128 9.326 -8.631 1.00 75.06 99 THR A C 1
ATOM 730 O O . THR A 1 99 ? 2.543 10.008 -9.472 1.00 75.06 99 THR A O 1
ATOM 733 N N . VAL A 1 100 ? 2.545 8.308 -8.002 1.00 75.19 100 VAL A N 1
ATOM 734 C CA . VAL A 1 100 ? 1.161 7.891 -8.221 1.00 75.19 100 VAL A CA 1
ATOM 735 C C . VAL A 1 100 ? 0.418 7.825 -6.892 1.00 75.19 100 VAL A C 1
ATOM 737 O O . VAL A 1 100 ? 0.831 7.176 -5.933 1.00 75.19 100 VAL A O 1
ATOM 740 N N . ALA A 1 101 ? -0.736 8.486 -6.844 1.00 68.81 101 ALA A N 1
ATOM 741 C CA . ALA A 1 101 ? -1.722 8.266 -5.798 1.00 68.81 101 ALA A CA 1
ATOM 742 C C . ALA A 1 101 ? -2.802 7.345 -6.360 1.00 68.81 101 ALA A C 1
ATOM 744 O O . ALA A 1 101 ? -3.644 7.779 -7.145 1.00 68.81 101 ALA A O 1
ATOM 745 N N . ALA A 1 102 ? -2.775 6.076 -5.964 1.00 67.50 102 ALA A N 1
ATOM 746 C CA . ALA A 1 102 ? -3.797 5.124 -6.355 1.00 67.50 102 ALA A CA 1
ATOM 747 C C . ALA A 1 102 ? -4.828 4.998 -5.233 1.00 67.50 102 ALA A C 1
ATOM 749 O O . ALA A 1 102 ? -4.526 4.632 -4.094 1.00 67.50 102 ALA A O 1
ATOM 750 N N . LEU A 1 103 ? -6.083 5.282 -5.568 1.00 63.09 103 LEU A N 1
ATOM 751 C CA . LEU A 1 103 ? -7.182 4.753 -4.780 1.00 63.09 103 LEU A CA 1
ATOM 752 C C . LEU A 1 103 ? -7.287 3.283 -5.141 1.00 63.09 103 LEU A C 1
ATOM 754 O O . LEU A 1 103 ? -7.607 2.937 -6.275 1.00 63.09 103 LEU A O 1
ATOM 758 N N . VAL A 1 104 ? -6.972 2.431 -4.178 1.00 61.34 104 VAL A N 1
ATOM 759 C CA . VAL A 1 104 ? -7.278 1.014 -4.284 1.00 61.34 104 VAL A CA 1
ATOM 760 C C . VAL A 1 104 ? -8.688 0.915 -3.738 1.00 61.34 104 VAL A C 1
ATOM 762 O O . VAL A 1 104 ? -8.851 1.082 -2.530 1.00 61.34 104 VAL A O 1
ATOM 765 N N . PRO A 1 105 ? -9.730 0.727 -4.566 1.00 52.84 105 PRO A N 1
ATOM 766 C CA . PRO A 1 105 ? -11.059 0.466 -4.047 1.00 52.84 105 PRO A CA 1
ATOM 767 C C . PRO A 1 105 ? -11.035 -0.911 -3.381 1.00 52.84 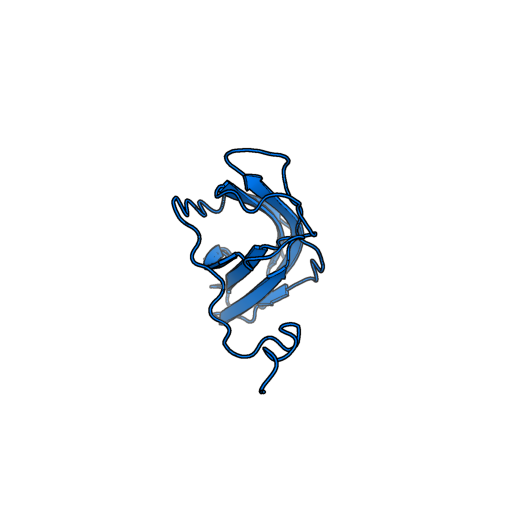105 PRO A C 1
ATOM 769 O O . PRO A 1 105 ? -11.445 -1.923 -3.931 1.00 52.84 105 PRO A O 1
ATOM 772 N N . LEU A 1 106 ? -10.526 -0.944 -2.158 1.00 52.84 106 LEU A N 1
ATOM 773 C CA . LEU A 1 106 ? -10.756 -1.983 -1.183 1.00 52.84 106 LEU A CA 1
ATOM 774 C C . LEU A 1 106 ? -12.133 -1.692 -0.602 1.00 52.84 106 LEU A C 1
ATOM 776 O O . LEU A 1 106 ? -12.276 -1.340 0.56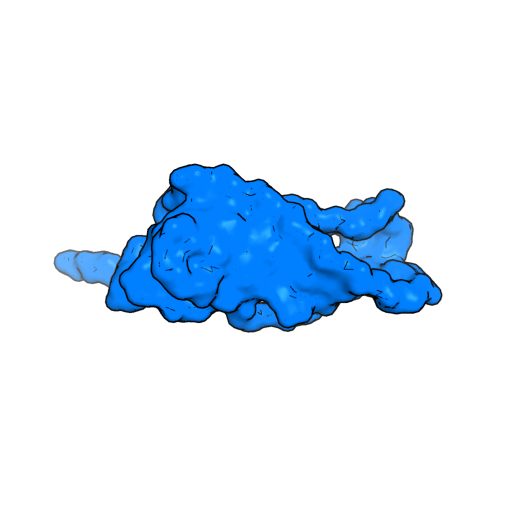0 1.00 52.84 106 LEU A O 1
ATOM 780 N N . THR A 1 107 ? -13.161 -1.764 -1.448 1.00 48.34 107 THR A N 1
ATOM 781 C CA . THR A 1 107 ? -14.563 -1.692 -1.035 1.00 48.34 107 THR A CA 1
ATOM 782 C C . THR A 1 107 ? -14.929 -3.019 -0.385 1.00 48.34 107 THR A C 1
ATOM 784 O O . THR A 1 107 ? -15.793 -3.750 -0.860 1.00 48.34 107 THR A O 1
ATOM 787 N N . ALA A 1 108 ? -14.224 -3.384 0.681 1.00 48.88 108 ALA A N 1
ATOM 788 C CA . ALA A 1 108 ? -14.658 -4.465 1.534 1.00 48.88 108 ALA A CA 1
ATOM 789 C C . ALA A 1 108 ? -15.786 -3.900 2.397 1.00 48.88 108 ALA A C 1
ATOM 791 O O . ALA A 1 108 ? -15.572 -3.440 3.515 1.00 48.88 108 ALA A O 1
ATOM 792 N N . SER A 1 109 ? -17.007 -3.920 1.861 1.00 44.47 109 SER A N 1
ATOM 793 C CA . SER A 1 109 ? -18.235 -3.687 2.629 1.00 44.47 109 SER A CA 1
ATOM 794 C C . SER A 1 109 ? -18.322 -4.617 3.850 1.00 44.47 109 SER A C 1
ATOM 796 O O . SER A 1 109 ? -18.958 -4.265 4.842 1.00 44.47 109 SER A O 1
ATOM 798 N N . THR A 1 110 ? -17.599 -5.743 3.822 1.00 51.97 110 THR A N 1
ATOM 799 C CA . THR A 1 110 ? -17.312 -6.626 4.957 1.00 51.97 110 THR A CA 1
ATOM 800 C C . THR A 1 110 ? -15.876 -7.146 4.891 1.00 51.97 110 THR A C 1
ATOM 802 O O . THR A 1 110 ? -15.564 -7.964 4.025 1.00 51.97 110 THR A O 1
ATOM 805 N N . LEU A 1 111 ? -15.005 -6.719 5.811 1.00 60.47 111 LEU A N 1
ATOM 806 C CA . LEU A 1 111 ? -13.702 -7.363 5.981 1.00 60.47 111 LEU A CA 1
ATOM 807 C C . LEU A 1 111 ? -13.868 -8.704 6.691 1.00 60.47 111 LEU A C 1
ATOM 809 O O . LEU A 1 111 ? -14.377 -8.715 7.820 1.00 60.47 111 LEU A O 1
ATOM 813 N N . PRO A 1 112 ? -13.441 -9.826 6.086 1.00 63.53 112 PRO A N 1
ATOM 814 C CA . PRO A 1 112 ? -13.412 -11.087 6.802 1.00 63.53 112 PRO A CA 1
ATOM 815 C C . PRO A 1 112 ? -12.406 -10.998 7.964 1.00 63.53 112 PRO A C 1
ATOM 817 O O . PRO A 1 112 ? -11.414 -10.261 7.871 1.00 63.53 112 PRO A O 1
ATOM 820 N N . PRO A 1 113 ? -12.628 -11.733 9.069 1.00 66.62 113 PRO A N 1
ATOM 821 C CA . PRO A 1 113 ? -11.573 -11.931 10.050 1.00 66.62 113 PRO A CA 1
ATOM 822 C C . PRO A 1 113 ? -10.361 -12.557 9.352 1.00 66.62 113 PRO A C 1
ATOM 824 O O . PRO A 1 113 ? -10.522 -13.397 8.461 1.00 66.62 113 PRO A O 1
ATOM 827 N N . CYS A 1 114 ? -9.153 -12.145 9.730 1.00 66.56 114 CYS A N 1
ATOM 828 C CA . CYS A 1 114 ? -7.943 -12.786 9.237 1.00 66.56 114 CYS A CA 1
ATOM 829 C C . CYS A 1 114 ? -8.002 -14.261 9.621 1.00 66.56 114 CYS A C 1
ATOM 831 O O . CYS A 1 114 ? -8.055 -14.598 10.804 1.00 66.56 114 CYS A O 1
ATOM 833 N N . GLN A 1 115 ? -8.054 -15.146 8.623 1.00 58.59 115 GLN A N 1
ATOM 834 C CA . GLN A 1 115 ? -7.956 -16.575 8.883 1.00 58.59 115 GLN A CA 1
ATOM 835 C C . GLN A 1 115 ? -6.607 -16.825 9.562 1.00 58.59 115 GLN A C 1
ATOM 837 O O . GLN A 1 115 ? -5.579 -16.370 9.063 1.00 58.59 115 GLN A O 1
ATOM 842 N N . GLN A 1 116 ? -6.625 -17.525 10.698 1.00 49.72 116 GLN A N 1
ATOM 843 C CA . GLN A 1 116 ? -5.485 -17.823 11.580 1.00 49.72 116 GLN A CA 1
ATOM 844 C C . GLN A 1 116 ? -4.396 -18.708 10.930 1.00 49.72 116 GLN A C 1
ATOM 846 O O . GLN A 1 116 ? -3.718 -19.476 11.610 1.00 49.72 116 GLN A O 1
ATOM 851 N N . TYR A 1 117 ? -4.208 -18.667 9.611 1.00 36.91 117 TYR A N 1
ATOM 852 C CA . TYR A 1 117 ? -3.197 -19.471 8.942 1.00 36.91 117 TYR A CA 1
ATOM 853 C C . TYR A 1 117 ? -1.802 -18.873 9.168 1.00 36.91 117 TYR A C 1
ATOM 855 O O . TYR A 1 117 ? -1.277 -18.128 8.347 1.00 36.91 117 TYR A O 1
ATOM 863 N N . ARG A 1 118 ? -1.203 -19.278 10.297 1.00 35.31 118 ARG A N 1
ATOM 864 C CA . ARG A 1 118 ? 0.232 -19.215 10.622 1.00 35.31 118 ARG A CA 1
ATOM 865 C C . ARG A 1 118 ? 0.865 -17.814 10.638 1.00 35.31 118 ARG A C 1
ATOM 867 O O . ARG A 1 118 ? 1.934 -17.626 10.063 1.00 35.31 118 ARG A O 1
ATOM 874 N N . ILE A 1 119 ? 0.258 -16.854 11.336 1.00 40.25 119 ILE A N 1
ATOM 875 C CA . ILE A 1 119 ? 0.976 -15.648 11.787 1.00 40.25 119 ILE A CA 1
ATOM 876 C C . ILE A 1 119 ? 1.383 -15.881 13.255 1.00 40.25 119 ILE A C 1
ATOM 878 O O . ILE A 1 119 ? 0.488 -16.118 14.069 1.00 40.25 119 ILE A O 1
ATOM 882 N N . PRO A 1 120 ? 2.686 -15.843 13.604 1.00 43.88 120 PRO A N 1
ATOM 883 C CA . PRO A 1 120 ? 3.197 -16.189 14.940 1.00 43.88 120 PRO A CA 1
ATOM 884 C C . PRO A 1 120 ? 2.737 -15.258 16.078 1.00 43.88 120 PRO A C 1
ATOM 886 O O . PRO A 1 120 ? 2.948 -15.582 17.239 1.00 43.88 120 PRO A O 1
ATOM 889 N N . ASP A 1 121 ? 2.074 -14.141 15.765 1.00 40.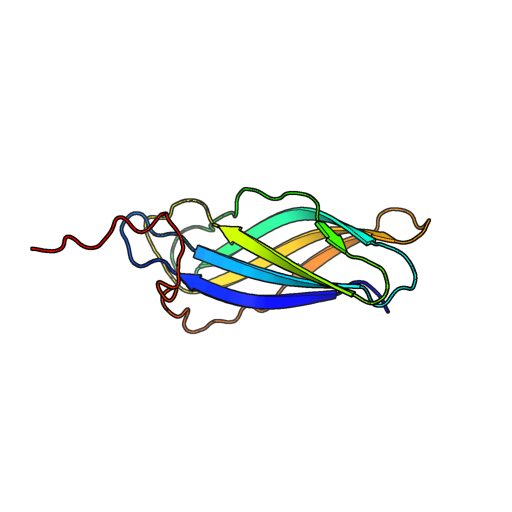81 121 ASP A N 1
ATOM 890 C CA . ASP A 1 121 ? 1.501 -13.207 16.748 1.00 40.81 121 ASP A CA 1
ATOM 891 C C . ASP A 1 121 ? 0.194 -13.681 17.400 1.00 40.81 121 ASP A C 1
ATOM 893 O O . ASP A 1 121 ? -0.272 -13.069 18.361 1.00 40.81 121 ASP A O 1
ATOM 897 N N . TYR A 1 122 ? -0.447 -14.735 16.887 1.00 42.56 122 TYR A N 1
ATOM 898 C CA . TYR A 1 122 ? -1.522 -15.369 17.644 1.00 42.56 122 TYR A CA 1
ATOM 899 C C . TYR A 1 122 ? -0.874 -16.221 18.730 1.00 42.56 122 TYR A C 1
ATOM 901 O O . TYR A 1 122 ? -0.462 -17.348 18.463 1.00 42.56 122 TYR A O 1
ATOM 909 N N . GLY A 1 123 ? -0.794 -15.677 19.951 1.00 34.62 123 GLY A N 1
ATOM 910 C CA . GLY A 1 123 ? -0.589 -16.494 21.142 1.00 34.62 123 GLY A CA 1
ATOM 911 C C . GLY A 1 123 ? -1.532 -17.688 21.060 1.00 34.62 123 GLY A C 1
ATOM 912 O O . GLY A 1 123 ? -2.727 -17.510 20.794 1.00 34.62 123 GLY A O 1
ATOM 913 N N . GLU A 1 124 ? -0.968 -18.892 21.162 1.00 35.53 124 GLU A N 1
ATOM 914 C CA . GLU A 1 124 ? -1.727 -20.129 21.030 1.00 35.53 124 GLU A CA 1
ATOM 915 C C . GLU A 1 124 ? -2.975 -20.030 21.918 1.00 35.53 124 GLU A C 1
ATOM 917 O O . GLU A 1 124 ? -2.853 -19.677 23.097 1.00 35.53 124 GLU A O 1
ATOM 922 N N . PRO A 1 125 ? -4.188 -20.267 21.382 1.00 37.09 125 PRO A N 1
ATOM 923 C CA . PRO A 1 125 ? -5.357 -20.328 22.232 1.00 37.09 125 PRO A CA 1
ATOM 924 C C . PRO A 1 125 ? -5.105 -21.473 23.201 1.00 37.09 125 PRO A C 1
ATOM 926 O O . PRO A 1 125 ? -4.943 -22.614 22.765 1.00 37.09 125 PRO A O 1
ATOM 929 N N . GLY A 1 126 ? -4.999 -21.116 24.484 1.00 34.28 126 GLY A N 1
ATOM 930 C CA . GLY A 1 126 ? -4.655 -22.014 25.574 1.00 34.28 126 GLY A CA 1
ATOM 931 C C . GLY A 1 126 ? -5.305 -23.373 25.379 1.00 34.28 126 GLY A C 1
ATOM 932 O O . GLY A 1 126 ? -6.531 -23.496 25.365 1.00 34.28 126 GLY A O 1
ATOM 933 N N . HIS A 1 127 ? -4.458 -24.376 25.181 1.00 28.38 127 HIS A N 1
ATOM 934 C CA . HIS A 1 127 ? -4.862 -25.756 25.342 1.00 28.38 127 HIS A CA 1
ATOM 935 C C . HIS A 1 127 ? -5.115 -25.961 26.844 1.00 28.38 127 HIS A C 1
ATOM 937 O O . HIS A 1 127 ? -4.219 -25.632 27.628 1.00 28.38 127 HIS A O 1
ATOM 943 N N . PRO A 1 128 ? -6.307 -26.411 27.271 1.00 45.22 128 PRO A N 1
ATOM 944 C CA . PRO A 1 128 ? -6.452 -26.985 28.602 1.00 45.22 128 PRO A CA 1
ATOM 945 C C . PRO A 1 128 ? -5.579 -28.238 28.758 1.00 45.22 128 PRO A C 1
ATOM 947 O O . PRO A 1 128 ? -5.311 -28.916 27.737 1.00 45.22 128 PRO A O 1
#

Radius of gyration: 16.11 Å; chains: 1; bounding box: 34×37×48 Å

Sequence (128 aa):
MNPSLSPKAFCKHPGNPSRYHLGIIWTNGLPCSTSITITSIVLTPSSGTPVSFEGLAPVSVGANSNVVRTYDSEETPNSANGTVRVQYTYTTCDSPPVTVAALVPLTASTLPPCQQYRIPDYGEPGHP

pLDDT: mean 73.68, std 16.03, range [28.38, 90.62]

Foldseek 3Di:
DAWDKAWDAWAKAPDVQIKIKTKIKIFAAAQAKKKKQWPWKWWDFPDDDIWTWDPRDIDIAGHRGIDMDMIMIDTDRDDGDTWMKTWMWMDTDPDDIDTDTDRHGPVPVPHHHPDPPDDPPPPPPDDD

Secondary structure (DSSP, 8-state):
---EEEEEEEEEE-SSSBEEEEEEEEEE-SSS-EEEEEEEEEEEESSS--EEB-----EEE-TTEEEEEEEEBPPBS----EEEEEEEEEEETTPPPEEEEEEE----SSPPBPP-SS-TTS------

Organism: NCBI:txid857417